Protein AF-A0A0Q4D5Y1-F1 (afdb_monomer_lite)

Structure (mmCIF, N/CA/C/O backbone):
data_AF-A0A0Q4D5Y1-F1
#
_entry.id   AF-A0A0Q4D5Y1-F1
#
loop_
_atom_site.group_PDB
_atom_site.id
_atom_site.type_symbol
_atom_site.label_atom_id
_atom_site.label_alt_id
_atom_site.label_comp_id
_atom_site.label_asym_id
_atom_site.label_entity_id
_atom_site.label_seq_id
_atom_site.pdbx_PDB_ins_code
_atom_site.Cartn_x
_atom_site.Cartn_y
_atom_site.Cartn_z
_atom_site.occupancy
_atom_site.B_iso_or_equiv
_atom_site.auth_seq_id
_atom_site.auth_comp_id
_atom_site.auth_asym_id
_atom_site.auth_atom_id
_atom_site.pdbx_PDB_model_num
ATOM 1 N N . MET A 1 1 ? 7.450 -16.448 0.970 1.00 60.19 1 MET A N 1
ATOM 2 C CA . MET A 1 1 ? 6.451 -17.283 0.252 1.00 60.19 1 MET A CA 1
ATOM 3 C C . MET A 1 1 ? 5.015 -16.804 0.451 1.00 60.19 1 MET A C 1
ATOM 5 O O . MET A 1 1 ? 4.281 -16.738 -0.525 1.00 60.19 1 MET A O 1
ATOM 9 N N . ILE A 1 2 ? 4.641 -16.372 1.659 1.00 71.44 2 ILE A N 1
ATOM 10 C CA . ILE A 1 2 ? 3.295 -15.861 1.978 1.00 71.44 2 ILE A CA 1
ATOM 11 C C . ILE A 1 2 ? 2.817 -14.726 1.051 1.00 71.44 2 ILE A C 1
ATOM 13 O O . ILE A 1 2 ? 1.673 -14.728 0.610 1.00 71.44 2 ILE A O 1
ATOM 17 N N . GLY A 1 3 ? 3.717 -13.824 0.645 1.00 65.94 3 GLY A N 1
ATOM 18 C CA . GLY A 1 3 ? 3.380 -12.731 -0.273 1.00 65.94 3 GLY A CA 1
ATOM 19 C C . GLY A 1 3 ? 2.937 -13.190 -1.667 1.00 65.94 3 GLY A C 1
ATOM 20 O O . GLY A 1 3 ? 2.123 -12.518 -2.290 1.00 65.94 3 GLY A O 1
ATOM 21 N N . ARG A 1 4 ? 3.406 -14.354 -2.148 1.00 77.25 4 ARG A N 1
ATOM 22 C CA . ARG A 1 4 ? 2.978 -14.904 -3.449 1.00 77.25 4 ARG A CA 1
ATOM 23 C C . ARG A 1 4 ? 1.560 -15.460 -3.378 1.00 77.25 4 ARG A C 1
ATOM 25 O O . ARG A 1 4 ? 0.806 -15.292 -4.325 1.00 77.25 4 ARG A O 1
ATOM 32 N N . ILE A 1 5 ? 1.191 -16.065 -2.249 1.00 80.81 5 ILE A N 1
ATOM 33 C CA . ILE A 1 5 ? -0.159 -16.592 -2.019 1.00 80.81 5 ILE A CA 1
ATOM 34 C C . ILE A 1 5 ? -1.157 -15.435 -1.921 1.00 80.81 5 ILE A C 1
ATOM 36 O O . ILE A 1 5 ? -2.173 -15.441 -2.610 1.00 80.81 5 ILE A O 1
ATOM 40 N N . ILE A 1 6 ? -0.830 -14.399 -1.139 1.00 75.12 6 ILE A N 1
ATOM 41 C CA . ILE A 1 6 ? -1.666 -13.194 -1.023 1.00 75.12 6 ILE A CA 1
ATOM 42 C C . ILE A 1 6 ? -1.775 -12.485 -2.380 1.00 75.12 6 ILE A C 1
ATOM 44 O O . ILE A 1 6 ? -2.873 -12.130 -2.797 1.00 75.12 6 ILE A O 1
ATOM 48 N N . GLY A 1 7 ? -0.664 -12.343 -3.109 1.00 72.38 7 GLY A N 1
ATOM 49 C CA . GLY A 1 7 ? -0.655 -11.738 -4.442 1.00 72.38 7 GLY A CA 1
ATOM 50 C C . GLY A 1 7 ? -1.486 -12.515 -5.466 1.00 72.38 7 GLY A C 1
ATOM 51 O O . GLY A 1 7 ? -2.204 -11.903 -6.249 1.00 72.38 7 GLY A O 1
ATOM 52 N N . ALA A 1 8 ? -1.451 -13.849 -5.429 1.00 81.38 8 ALA A N 1
ATOM 53 C CA . ALA A 1 8 ? -2.253 -14.691 -6.314 1.00 81.38 8 ALA A CA 1
ATOM 54 C C . ALA A 1 8 ? -3.753 -14.619 -5.987 1.00 81.38 8 ALA A C 1
ATOM 56 O O . ALA A 1 8 ? -4.577 -14.568 -6.897 1.00 81.38 8 ALA A O 1
ATOM 57 N N . LEU A 1 9 ? -4.115 -14.573 -4.702 1.00 77.25 9 LEU A N 1
ATOM 58 C CA . LEU A 1 9 ? -5.510 -14.442 -4.273 1.00 77.25 9 LEU A CA 1
ATOM 59 C C . LEU A 1 9 ? -6.091 -13.077 -4.646 1.00 77.25 9 LEU A C 1
ATOM 61 O O . LEU A 1 9 ? -7.173 -13.014 -5.226 1.00 77.25 9 LEU A O 1
ATOM 65 N N . VAL A 1 10 ? -5.353 -11.999 -4.374 1.00 73.69 10 VAL A N 1
ATOM 66 C CA . VAL A 1 10 ? -5.763 -10.639 -4.751 1.00 73.69 10 VAL A CA 1
ATOM 67 C C . VAL A 1 10 ? -5.807 -10.498 -6.272 1.00 73.69 10 VAL A C 1
ATOM 69 O O . VAL A 1 10 ? -6.786 -9.979 -6.797 1.00 73.69 10 VAL A O 1
ATOM 72 N N . GLY A 1 11 ? -4.810 -11.025 -6.989 1.00 66.19 11 GLY A N 1
ATOM 73 C CA . GLY A 1 11 ? -4.790 -11.031 -8.453 1.00 66.19 11 GLY A CA 1
ATOM 74 C C . GLY A 1 11 ? -6.005 -11.741 -9.052 1.00 66.19 11 GLY A C 1
ATOM 75 O O . GLY A 1 11 ? -6.643 -11.199 -9.945 1.00 66.19 11 GLY A O 1
ATOM 76 N N . ARG A 1 12 ? -6.390 -12.901 -8.504 1.00 70.19 12 ARG A N 1
ATOM 77 C CA . ARG A 1 12 ? -7.545 -13.685 -8.970 1.00 70.19 12 ARG A CA 1
ATOM 78 C C . ARG A 1 12 ? -8.901 -13.044 -8.647 1.00 70.19 12 ARG A C 1
ATOM 80 O O . ARG A 1 12 ? -9.868 -13.293 -9.362 1.00 70.19 12 ARG A O 1
ATOM 87 N N . GLU A 1 13 ? -9.001 -12.284 -7.559 1.00 66.56 13 GLU A N 1
ATOM 88 C CA . GLU A 1 13 ? -10.228 -11.559 -7.188 1.00 66.56 13 GLU A CA 1
ATOM 89 C C . GLU A 1 13 ? -10.398 -10.277 -8.021 1.00 66.56 13 GLU A C 1
ATOM 91 O O . GLU A 1 13 ? -11.510 -9.951 -8.434 1.00 66.56 13 GLU A O 1
ATOM 96 N N . VAL A 1 14 ? -9.294 -9.581 -8.318 1.00 64.94 14 VAL A N 1
ATOM 97 C CA . VAL A 1 14 ? -9.276 -8.407 -9.209 1.00 64.94 14 VAL A CA 1
ATOM 98 C C . VAL A 1 14 ? -9.601 -8.811 -10.649 1.00 64.94 14 VAL A C 1
ATOM 100 O O . VAL A 1 14 ? -10.428 -8.166 -11.286 1.00 64.94 14 VAL A O 1
ATOM 103 N N . ASP A 1 15 ? -9.020 -9.912 -11.126 1.00 65.06 15 ASP A N 1
ATOM 104 C CA . ASP A 1 15 ? -9.277 -10.471 -12.459 1.00 65.06 15 ASP A CA 1
ATOM 105 C C . ASP A 1 15 ? -10.757 -10.851 -12.656 1.00 65.06 15 ASP A C 1
ATOM 107 O O . ASP A 1 15 ? -11.362 -10.551 -13.683 1.00 65.06 15 ASP A O 1
ATOM 111 N N . ARG A 1 16 ? -11.394 -11.422 -11.623 1.00 64.19 16 ARG A N 1
ATOM 112 C CA . ARG A 1 16 ? -12.796 -11.858 -11.695 1.00 64.19 16 ARG A CA 1
ATOM 113 C C . ARG A 1 16 ? -13.829 -10.734 -11.673 1.00 64.19 16 ARG A C 1
ATOM 115 O O . ARG A 1 16 ? -14.949 -10.962 -12.126 1.00 64.19 16 ARG A O 1
ATOM 122 N N . ARG A 1 17 ? -13.510 -9.553 -11.135 1.00 56.59 17 ARG A N 1
ATOM 123 C CA . ARG A 1 17 ? -14.496 -8.465 -11.000 1.00 56.59 17 ARG A CA 1
ATOM 124 C C . ARG A 1 17 ? -14.578 -7.535 -12.204 1.00 56.59 17 ARG A C 1
ATOM 126 O O . ARG A 1 17 ? -15.592 -6.857 -12.332 1.00 56.59 17 ARG A O 1
ATOM 133 N N . ASP A 1 18 ? -13.548 -7.462 -13.050 1.00 53.53 18 ASP A N 1
ATOM 134 C CA . ASP A 1 18 ? -13.303 -6.204 -13.761 1.00 53.53 18 ASP A CA 1
ATOM 135 C C . ASP A 1 18 ? -12.863 -6.323 -15.228 1.00 53.53 18 ASP A C 1
ATOM 137 O O . ASP A 1 18 ? -12.012 -5.573 -15.702 1.00 53.53 18 ASP A O 1
ATOM 141 N N . GLY A 1 19 ? -13.528 -7.175 -16.013 1.00 54.94 19 GLY A N 1
ATOM 142 C CA . GLY A 1 19 ? -13.384 -7.188 -17.480 1.00 54.94 19 GLY A CA 1
ATOM 143 C C . GLY A 1 19 ? -13.644 -5.832 -18.183 1.00 54.94 19 GLY A C 1
ATOM 144 O O . GLY A 1 19 ? -13.367 -5.706 -19.371 1.00 54.94 19 GLY A O 1
ATOM 145 N N . ARG A 1 20 ? -14.138 -4.797 -17.472 1.00 52.47 20 ARG A N 1
ATOM 146 C CA . ARG A 1 20 ? -14.268 -3.397 -17.944 1.00 52.47 20 ARG A CA 1
ATOM 147 C C . ARG A 1 20 ? -13.426 -2.367 -17.172 1.00 52.47 20 ARG A C 1
ATOM 149 O O . ARG A 1 20 ? -13.041 -1.362 -17.767 1.00 52.47 20 ARG A O 1
ATOM 156 N N . GLY A 1 21 ? -13.120 -2.568 -15.890 1.00 53.50 21 GLY A N 1
ATOM 157 C CA . GLY A 1 21 ? -12.237 -1.688 -15.109 1.00 53.50 21 GLY A CA 1
ATOM 158 C C . GLY A 1 21 ? -10.760 -2.086 -15.141 1.00 53.50 21 GLY A C 1
ATOM 159 O O . GLY A 1 21 ? -9.920 -1.296 -14.712 1.00 53.50 21 GLY A O 1
ATOM 160 N N . GLY A 1 22 ? -10.412 -3.235 -15.728 1.00 60.88 22 GLY A N 1
ATOM 161 C CA . GLY A 1 22 ? -9.054 -3.780 -15.783 1.00 60.88 22 GLY A CA 1
ATOM 162 C C . GLY A 1 22 ? -8.008 -2.853 -16.404 1.00 60.88 22 GLY A C 1
ATOM 163 O O . GLY A 1 22 ? -6.906 -2.768 -15.881 1.00 60.88 22 GLY A O 1
ATOM 164 N N . ALA A 1 23 ? -8.330 -2.077 -17.444 1.00 71.38 23 ALA A N 1
ATOM 165 C CA . ALA A 1 23 ? -7.362 -1.149 -18.046 1.00 71.38 23 ALA A CA 1
ATOM 166 C C . ALA A 1 23 ? -7.066 0.066 -17.145 1.00 71.38 23 ALA A C 1
ATOM 168 O O . ALA A 1 23 ? -5.908 0.434 -16.944 1.00 71.38 23 ALA A O 1
ATOM 169 N N . LYS A 1 24 ? -8.103 0.668 -16.543 1.00 65.50 24 LYS A N 1
ATOM 170 C CA . LYS A 1 24 ? -7.936 1.774 -15.582 1.00 65.50 24 LYS A CA 1
ATOM 171 C C . LYS A 1 24 ? -7.313 1.292 -14.272 1.00 65.50 24 LYS A C 1
ATOM 173 O O . LYS A 1 24 ? -6.461 1.982 -13.717 1.00 65.50 24 LYS A O 1
ATOM 178 N N . GLY A 1 25 ? -7.711 0.113 -13.802 1.00 68.62 25 GLY A N 1
ATOM 179 C CA . GLY A 1 25 ? -7.161 -0.553 -12.625 1.00 68.62 25 GLY A CA 1
ATOM 180 C C . GLY A 1 25 ? -5.707 -0.967 -12.824 1.00 68.62 25 GLY A C 1
ATOM 181 O O . GLY A 1 25 ? -4.896 -0.751 -11.930 1.00 68.62 25 GLY A O 1
ATOM 182 N N . ALA A 1 26 ? -5.342 -1.459 -14.010 1.00 79.56 26 ALA A N 1
ATOM 183 C CA . ALA A 1 26 ? -3.961 -1.756 -14.374 1.00 79.56 26 ALA A CA 1
ATOM 184 C C . ALA A 1 26 ? -3.127 -0.480 -14.489 1.00 79.56 26 ALA A C 1
ATOM 186 O O . ALA A 1 26 ? -2.026 -0.448 -13.955 1.00 79.56 26 ALA A O 1
ATOM 187 N N . ALA A 1 27 ? -3.642 0.593 -15.096 1.00 80.19 27 ALA A N 1
ATOM 188 C CA . ALA A 1 27 ? -2.933 1.872 -15.164 1.00 80.19 27 ALA A CA 1
ATOM 189 C C . ALA A 1 27 ? -2.691 2.469 -13.765 1.00 80.19 27 ALA A C 1
ATOM 191 O O . ALA A 1 27 ? -1.568 2.850 -13.434 1.00 80.19 27 ALA A O 1
ATOM 192 N N . MET A 1 28 ? -3.715 2.481 -12.905 1.00 78.81 28 MET A N 1
ATOM 193 C CA . MET A 1 28 ? -3.582 2.879 -11.498 1.00 78.81 28 MET A CA 1
ATOM 194 C C . MET A 1 28 ? -2.644 1.949 -10.724 1.00 78.81 28 MET A C 1
ATOM 196 O O . MET A 1 28 ? -1.811 2.426 -9.963 1.00 78.81 28 MET A O 1
ATOM 200 N N . GLY A 1 29 ? -2.738 0.636 -10.931 1.00 72.75 29 GLY A N 1
ATOM 201 C CA . GLY A 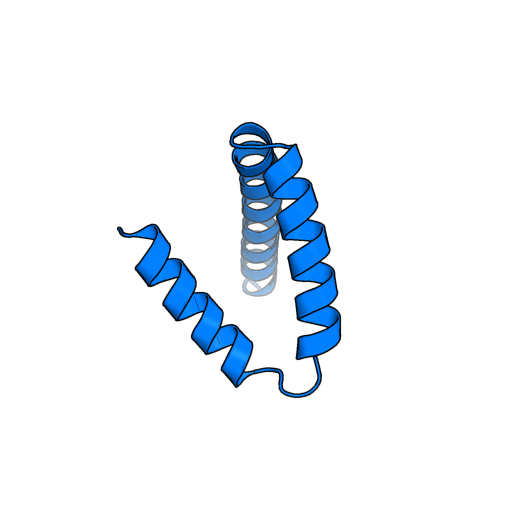1 29 ? -1.878 -0.363 -10.298 1.00 72.75 29 GLY A CA 1
ATOM 202 C C . GLY A 1 29 ? -0.424 -0.263 -10.753 1.00 72.75 29 GLY A C 1
ATOM 203 O O . GLY A 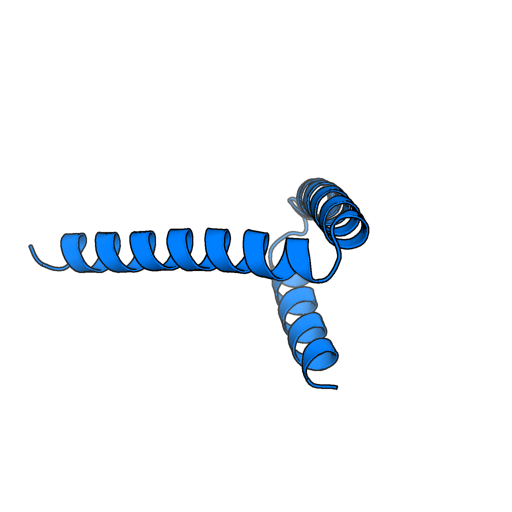1 29 ? 0.482 -0.463 -9.950 1.00 72.75 29 GLY A O 1
ATOM 204 N N . TRP A 1 30 ? -0.183 0.117 -12.006 1.00 80.38 30 TRP A N 1
ATOM 205 C CA . TRP A 1 30 ? 1.147 0.348 -12.559 1.00 80.38 30 TRP A CA 1
ATOM 206 C C . TRP A 1 30 ? 1.748 1.655 -12.039 1.00 80.38 30 TRP A C 1
ATOM 208 O O . TRP A 1 30 ? 2.907 1.670 -11.630 1.00 80.38 30 TRP A O 1
ATOM 218 N N . LEU A 1 31 ? 0.958 2.731 -11.952 1.00 80.19 31 LEU A N 1
ATOM 219 C CA . LEU A 1 31 ? 1.365 3.986 -11.305 1.00 80.19 31 LEU A CA 1
ATOM 220 C C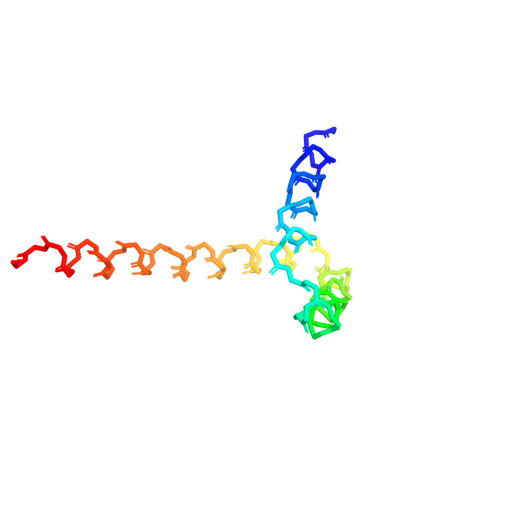 . LEU A 1 31 ? 1.638 3.794 -9.808 1.00 80.19 31 LEU A C 1
ATOM 222 O O . LEU A 1 31 ? 2.667 4.231 -9.300 1.00 80.19 31 LEU A O 1
ATOM 226 N N . ALA A 1 32 ? 0.760 3.084 -9.102 1.00 76.00 32 ALA A N 1
ATOM 227 C CA . ALA A 1 32 ? 0.957 2.763 -7.695 1.00 76.00 32 ALA A CA 1
ATOM 228 C C . ALA A 1 32 ? 2.176 1.851 -7.507 1.00 76.00 32 ALA A C 1
ATOM 230 O O . ALA A 1 32 ? 3.019 2.125 -6.662 1.00 76.00 32 ALA A O 1
ATOM 231 N N . GLY A 1 33 ? 2.324 0.809 -8.327 1.00 74.44 33 GLY A N 1
ATOM 232 C CA . GLY A 1 33 ? 3.444 -0.127 -8.270 1.00 74.44 33 GLY A CA 1
ATOM 233 C C . GLY A 1 33 ? 4.789 0.510 -8.625 1.00 74.44 33 GLY A C 1
ATOM 234 O O . GLY A 1 33 ? 5.799 0.173 -8.010 1.00 74.44 33 GLY A O 1
ATOM 235 N N . SER A 1 34 ? 4.819 1.459 -9.564 1.00 76.19 34 SER A N 1
ATOM 236 C CA . SER A 1 34 ? 6.024 2.229 -9.900 1.00 76.19 34 SER A CA 1
ATOM 237 C C . SER A 1 34 ? 6.381 3.235 -8.805 1.00 76.19 34 SER A C 1
ATOM 239 O O . SER A 1 34 ? 7.539 3.274 -8.387 1.00 76.19 34 SER A O 1
ATOM 241 N N . ALA A 1 35 ? 5.406 3.967 -8.257 1.00 76.50 35 ALA A N 1
ATOM 242 C CA . ALA A 1 35 ? 5.622 4.837 -7.099 1.00 76.50 35 ALA A CA 1
ATOM 243 C C . ALA A 1 35 ? 6.121 4.042 -5.879 1.00 76.50 35 ALA A C 1
ATOM 245 O O . ALA A 1 35 ? 7.086 4.431 -5.224 1.00 76.50 35 ALA A O 1
ATOM 246 N N . MET A 1 36 ? 5.528 2.877 -5.623 1.00 68.25 36 MET A N 1
ATOM 247 C CA . MET A 1 36 ? 5.878 1.997 -4.508 1.00 68.25 36 MET A CA 1
ATOM 248 C C . MET A 1 36 ? 7.256 1.348 -4.694 1.00 68.25 36 MET A C 1
ATOM 250 O O . MET A 1 36 ? 8.023 1.276 -3.738 1.00 68.25 36 MET A O 1
ATOM 254 N N . ARG A 1 37 ? 7.633 0.960 -5.923 1.00 72.12 37 ARG A N 1
ATOM 255 C CA . ARG A 1 37 ? 9.001 0.510 -6.253 1.00 72.12 37 ARG A CA 1
ATOM 256 C C . ARG A 1 37 ? 10.041 1.606 -6.042 1.00 72.12 37 ARG A C 1
ATOM 258 O O . ARG A 1 37 ? 11.124 1.310 -5.552 1.00 72.12 37 ARG A O 1
ATOM 265 N N . ARG A 1 38 ? 9.714 2.853 -6.391 1.00 75.38 38 ARG A N 1
ATOM 266 C CA . ARG A 1 38 ? 10.618 4.005 -6.242 1.00 75.38 38 ARG A CA 1
ATOM 267 C C . ARG A 1 38 ? 10.786 4.435 -4.782 1.00 75.38 38 ARG A C 1
ATOM 269 O O . ARG A 1 38 ? 11.828 4.963 -4.420 1.00 75.38 38 ARG A O 1
ATOM 276 N N . MET A 1 39 ? 9.775 4.185 -3.954 1.00 72.62 39 MET A N 1
ATOM 277 C CA . MET A 1 39 ? 9.749 4.557 -2.538 1.00 72.62 39 MET A CA 1
ATOM 278 C C . MET A 1 39 ? 10.172 3.404 -1.601 1.00 72.62 39 MET A C 1
ATOM 280 O O . MET A 1 39 ? 10.427 3.622 -0.416 1.00 72.62 39 MET A O 1
ATOM 284 N N . GLY A 1 40 ? 10.287 2.178 -2.124 1.00 79.00 40 GLY A N 1
ATOM 285 C CA . GLY A 1 40 ? 10.844 1.024 -1.419 1.00 79.00 40 GLY A CA 1
ATOM 286 C C . GLY A 1 40 ? 10.078 0.637 -0.140 1.00 79.00 40 GLY A C 1
ATOM 287 O O . GLY A 1 40 ? 8.878 0.906 -0.020 1.00 79.00 40 GLY A O 1
ATOM 288 N N . PRO A 1 41 ? 10.754 0.010 0.844 1.00 79.38 41 PRO A N 1
ATOM 289 C CA . PRO A 1 41 ? 10.144 -0.401 2.114 1.00 79.38 41 PRO A CA 1
ATOM 290 C C . PRO A 1 41 ? 9.479 0.755 2.878 1.00 79.38 41 PRO A C 1
ATOM 292 O O . PRO A 1 41 ? 8.439 0.568 3.506 1.00 79.38 41 PRO A O 1
ATOM 295 N N . LEU A 1 42 ? 10.030 1.968 2.767 1.00 80.00 42 LEU A N 1
ATOM 296 C CA . LEU A 1 42 ? 9.482 3.174 3.392 1.00 80.00 42 LEU A CA 1
ATOM 297 C C . LEU A 1 42 ? 8.133 3.573 2.783 1.00 80.00 42 LEU A C 1
ATOM 299 O O . LEU A 1 42 ? 7.195 3.898 3.510 1.00 80.00 42 LEU A O 1
ATOM 303 N N . GLY A 1 43 ? 7.995 3.466 1.460 1.00 75.19 43 GLY A N 1
ATOM 304 C CA . GLY A 1 43 ? 6.716 3.671 0.780 1.00 75.19 43 GLY A CA 1
ATOM 305 C C . GLY A 1 43 ? 5.656 2.646 1.171 1.00 75.19 43 GLY A C 1
ATOM 306 O O . GLY A 1 43 ? 4.476 2.983 1.241 1.00 75.19 43 GLY A O 1
ATOM 307 N N . MET A 1 44 ? 6.062 1.415 1.494 1.00 78.19 44 MET A N 1
ATOM 308 C CA . MET A 1 44 ? 5.154 0.391 2.017 1.00 78.19 44 MET A CA 1
ATOM 309 C C . MET A 1 44 ? 4.630 0.734 3.409 1.00 78.19 44 MET A C 1
ATOM 311 O O . MET A 1 44 ? 3.441 0.564 3.663 1.00 78.19 44 MET A O 1
ATOM 315 N N . ILE A 1 45 ? 5.489 1.233 4.297 1.00 81.50 45 ILE A N 1
ATOM 316 C CA . ILE A 1 45 ? 5.089 1.616 5.656 1.00 81.50 45 ILE A CA 1
ATOM 317 C C . ILE A 1 45 ? 4.167 2.837 5.611 1.00 81.50 45 ILE A C 1
ATOM 319 O O . ILE A 1 45 ? 3.107 2.829 6.234 1.00 81.50 45 ILE A O 1
ATOM 323 N N . LEU A 1 46 ? 4.518 3.859 4.827 1.00 82.00 46 LEU A N 1
ATOM 324 C CA . LEU A 1 46 ? 3.705 5.070 4.694 1.00 82.00 46 LEU A CA 1
ATOM 325 C C . LEU A 1 46 ? 2.385 4.799 3.960 1.00 82.00 46 LEU A C 1
ATOM 327 O O . LEU A 1 46 ? 1.315 5.167 4.444 1.00 82.00 46 LEU A O 1
ATOM 331 N N . GLY A 1 47 ? 2.442 4.109 2.820 1.00 82.56 47 GLY A N 1
ATOM 332 C CA . GLY A 1 47 ? 1.262 3.745 2.038 1.00 82.56 47 GLY A CA 1
ATOM 333 C C . GLY A 1 47 ? 0.361 2.759 2.779 1.00 82.56 47 GLY A C 1
ATOM 334 O O . GLY A 1 47 ? -0.851 2.957 2.848 1.00 82.56 47 GLY A O 1
ATOM 335 N N . GLY A 1 48 ? 0.948 1.737 3.402 1.00 81.19 48 GLY A N 1
ATOM 336 C CA . GLY A 1 48 ? 0.243 0.763 4.232 1.00 81.19 48 GLY A CA 1
ATOM 337 C C . GLY A 1 48 ? -0.390 1.406 5.463 1.00 81.19 48 GLY A C 1
ATOM 338 O O . GLY A 1 48 ? -1.561 1.156 5.733 1.00 81.19 48 GLY A O 1
ATOM 339 N N . GLY A 1 49 ? 0.328 2.295 6.155 1.00 83.06 49 GLY A N 1
ATOM 340 C CA . GLY A 1 49 ? -0.193 3.055 7.292 1.00 83.06 49 GLY A CA 1
ATOM 341 C C . GLY A 1 49 ? -1.348 3.982 6.907 1.00 83.06 49 GLY A C 1
ATOM 342 O O . GLY A 1 49 ? -2.373 4.007 7.591 1.00 83.06 49 GLY A O 1
ATOM 343 N N . TYR A 1 50 ? -1.241 4.688 5.778 1.00 80.94 50 TYR A N 1
ATOM 344 C CA . TYR A 1 50 ? -2.315 5.550 5.276 1.00 80.94 50 TYR A CA 1
ATOM 345 C C . TYR A 1 50 ? -3.563 4.748 4.882 1.00 80.94 50 TYR A C 1
ATOM 347 O O . TYR A 1 50 ? -4.679 5.093 5.280 1.00 80.94 50 TYR A O 1
ATOM 355 N N . VAL A 1 51 ? -3.389 3.648 4.140 1.00 83.56 51 VAL A 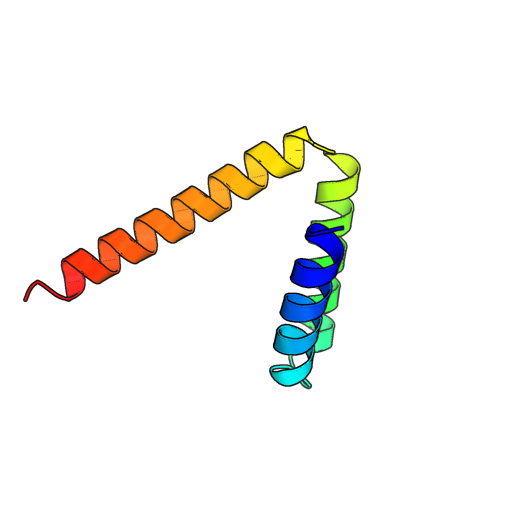N 1
ATOM 356 C CA . VAL A 1 51 ? -4.499 2.768 3.744 1.00 83.56 51 VAL A CA 1
ATOM 357 C C . VAL A 1 51 ? -5.130 2.101 4.968 1.00 83.56 51 VAL A C 1
ATOM 359 O O . VAL A 1 51 ? -6.357 2.059 5.064 1.00 83.56 51 VAL A O 1
ATOM 362 N N . ALA A 1 52 ? -4.327 1.650 5.934 1.00 81.31 52 ALA A N 1
ATOM 363 C CA . ALA A 1 52 ? -4.811 1.070 7.184 1.00 81.31 52 ALA A CA 1
ATOM 364 C C . ALA A 1 52 ? -5.625 2.082 8.000 1.00 81.31 52 ALA A C 1
ATOM 366 O O . ALA A 1 52 ? -6.728 1.755 8.438 1.00 81.31 52 ALA A O 1
ATOM 367 N N . LYS A 1 53 ? -5.146 3.327 8.136 1.00 82.06 53 LYS A N 1
ATOM 368 C CA . LYS A 1 53 ? -5.890 4.403 8.808 1.00 82.06 53 LYS A CA 1
ATOM 369 C C . LYS A 1 53 ? -7.211 4.701 8.101 1.00 82.06 53 LYS A C 1
ATOM 371 O O . LYS A 1 53 ? -8.257 4.740 8.742 1.00 82.06 53 LYS A O 1
ATOM 376 N N . LYS A 1 54 ? -7.194 4.818 6.772 1.00 82.44 54 LYS A N 1
ATOM 377 C CA . LYS A 1 54 ? -8.400 5.083 5.973 1.00 82.44 54 LYS A CA 1
ATOM 378 C C .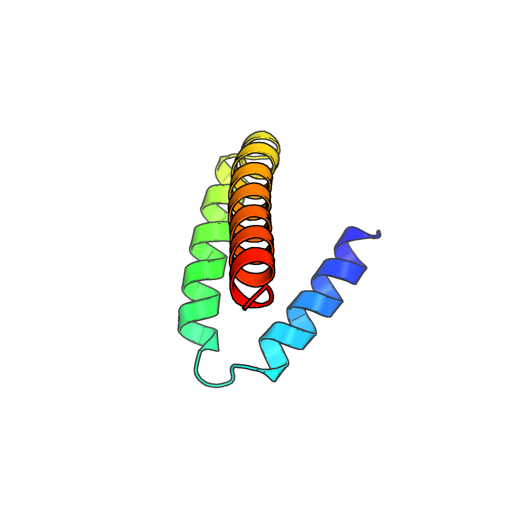 LYS A 1 54 ? -9.428 3.950 6.065 1.00 82.44 54 LYS A C 1
ATOM 380 O O . LYS A 1 54 ? -10.630 4.208 6.120 1.00 82.44 54 LYS A O 1
ATOM 385 N N . ALA A 1 55 ? -8.974 2.699 6.095 1.00 83.62 55 ALA A N 1
ATOM 386 C CA . ALA A 1 55 ? -9.840 1.541 6.292 1.00 83.62 55 ALA A CA 1
ATOM 387 C C . ALA A 1 55 ? -10.389 1.469 7.727 1.00 83.62 55 ALA A C 1
ATOM 389 O O . ALA A 1 55 ? -11.557 1.129 7.918 1.00 83.62 55 ALA A O 1
ATOM 390 N N . TYR A 1 56 ? -9.572 1.814 8.724 1.00 85.25 56 TYR A N 1
ATOM 391 C CA . TYR A 1 56 ? -9.980 1.877 10.124 1.00 85.25 56 TYR A CA 1
ATOM 392 C C . TYR A 1 56 ? -11.060 2.939 10.348 1.00 85.25 56 TYR A C 1
ATOM 394 O O . TYR A 1 56 ? -12.103 2.627 10.922 1.00 85.25 56 TYR A O 1
ATOM 402 N N . ASP A 1 57 ? -10.872 4.147 9.816 1.00 81.38 57 ASP A N 1
ATOM 403 C CA . ASP A 1 57 ? -11.862 5.221 9.927 1.00 81.38 57 ASP A CA 1
ATOM 404 C C . ASP A 1 57 ? -13.173 4.858 9.224 1.00 81.38 57 ASP A C 1
ATOM 406 O O . ASP A 1 57 ? -14.241 5.075 9.790 1.00 81.38 57 ASP A O 1
ATOM 410 N N . ARG A 1 58 ? -13.130 4.204 8.052 1.00 74.44 58 ARG A N 1
ATOM 411 C CA . ARG A 1 58 ? -14.351 3.674 7.416 1.00 74.44 58 ARG A CA 1
ATOM 412 C C . ARG A 1 58 ? -15.072 2.650 8.290 1.00 74.44 58 ARG A C 1
ATOM 414 O O . ARG A 1 58 ? -16.282 2.743 8.447 1.00 74.44 58 ARG A O 1
ATOM 421 N N . ARG A 1 59 ? -14.346 1.714 8.910 1.00 74.19 59 ARG A N 1
ATOM 422 C CA . ARG A 1 59 ? -14.947 0.741 9.842 1.00 74.19 59 ARG A CA 1
ATOM 423 C C . ARG A 1 59 ? -15.517 1.412 11.090 1.00 74.19 59 ARG A C 1
ATOM 425 O O . ARG A 1 59 ? -16.526 0.953 11.622 1.00 74.19 59 ARG A O 1
ATOM 432 N N . LYS A 1 60 ? -14.878 2.481 11.567 1.00 73.62 60 LYS A N 1
ATOM 433 C CA . LYS A 1 60 ? -15.341 3.269 12.713 1.00 73.62 60 LYS A CA 1
ATOM 434 C C . LYS A 1 60 ? -16.610 4.056 12.372 1.00 73.62 60 LYS A C 1
ATOM 436 O O . LYS A 1 60 ? -17.546 4.052 13.166 1.00 73.62 60 LYS A O 1
ATOM 441 N N . LEU A 1 61 ? -16.670 4.645 11.179 1.00 69.25 61 LEU A N 1
ATOM 442 C CA . LEU A 1 61 ? -17.851 5.328 10.643 1.00 69.25 61 LEU A CA 1
ATOM 443 C C . LEU A 1 61 ? -19.018 4.359 10.405 1.00 69.25 61 LEU A C 1
ATOM 445 O O . LEU A 1 61 ? -20.150 4.681 10.751 1.00 69.25 61 LEU A O 1
ATOM 449 N N . ASP A 1 62 ? -18.753 3.151 9.907 1.00 65.19 62 ASP A N 1
ATOM 450 C CA . ASP A 1 62 ? -19.779 2.109 9.760 1.00 65.19 62 ASP A CA 1
ATOM 451 C C . ASP A 1 62 ? -20.300 1.615 11.116 1.00 65.19 62 ASP A C 1
ATOM 453 O O . ASP A 1 62 ? -21.497 1.368 11.267 1.00 65.19 62 ASP A O 1
ATOM 457 N N . LYS A 1 63 ? -19.428 1.513 12.132 1.00 61.88 63 LYS A N 1
ATOM 458 C CA . LYS A 1 63 ? -19.855 1.240 13.514 1.00 61.88 63 LYS A CA 1
ATOM 459 C C . LYS A 1 63 ? -20.735 2.358 14.071 1.00 61.88 63 LYS A C 1
ATOM 461 O O . LYS A 1 63 ? -21.724 2.050 14.721 1.00 61.88 63 LYS A O 1
ATOM 466 N N . MET A 1 64 ? -20.411 3.623 13.795 1.00 60.88 64 MET A N 1
ATOM 467 C CA . MET A 1 64 ? -21.262 4.757 14.179 1.00 60.88 64 MET A CA 1
ATOM 468 C C . MET A 1 64 ? -22.604 4.758 13.430 1.00 60.88 64 MET A C 1
ATOM 470 O O . MET A 1 64 ? -23.623 5.066 14.037 1.00 60.88 64 MET A O 1
ATOM 474 N N . ARG A 1 65 ? -22.641 4.355 12.151 1.00 59.19 65 ARG A N 1
ATOM 475 C CA . ARG A 1 65 ? -23.887 4.244 11.363 1.00 59.19 65 ARG A CA 1
ATOM 476 C C . ARG A 1 65 ? -24.801 3.089 11.772 1.00 59.19 65 ARG A C 1
ATOM 478 O O . ARG A 1 65 ? -25.988 3.172 11.500 1.00 59.19 65 ARG A O 1
ATOM 485 N N . ARG A 1 66 ? -24.276 2.019 12.380 1.00 61.28 66 ARG A N 1
ATOM 486 C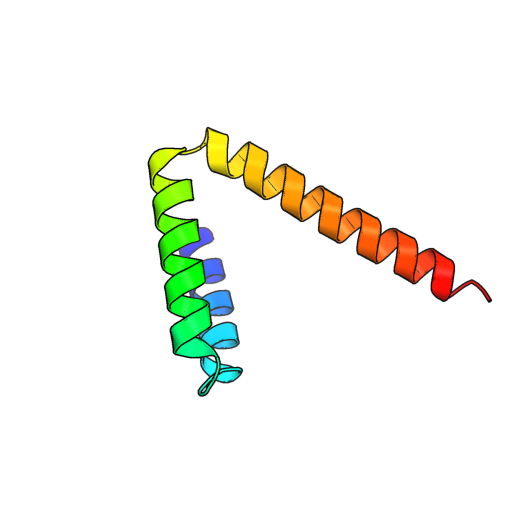 CA . ARG A 1 66 ? -25.076 0.877 12.879 1.00 61.28 66 ARG A CA 1
ATOM 487 C C . ARG A 1 66 ? -25.609 1.058 14.305 1.00 61.28 66 ARG A C 1
ATOM 489 O O . ARG A 1 66 ? -26.257 0.151 14.808 1.00 61.28 66 ARG A O 1
ATOM 496 N N . GLY A 1 67 ? -25.296 2.175 14.961 1.00 59.31 67 GLY A N 1
ATOM 497 C CA . GLY A 1 67 ? -25.747 2.484 16.321 1.00 59.31 67 GLY A CA 1
ATOM 498 C C . GLY A 1 67 ? -27.034 3.312 16.408 1.00 59.31 67 GLY A C 1
ATOM 499 O O . GLY A 1 67 ? -27.224 3.958 17.432 1.00 59.31 67 GLY A O 1
ATOM 500 N N . TYR A 1 68 ? -27.858 3.339 15.357 1.00 51.78 68 TYR A N 1
ATOM 501 C CA . TYR A 1 68 ? -29.152 4.030 15.306 1.00 51.78 68 TYR A CA 1
ATOM 502 C C . TYR A 1 68 ? -30.229 3.045 14.865 1.00 51.78 68 TYR A C 1
ATOM 504 O O . TYR A 1 68 ? -29.959 2.313 13.883 1.00 51.78 68 TYR A O 1
#

Secondary structure (DSSP, 8-state):
-HHHHHHHHHHHHHHHH-TTTHHHHHHHHHHHHHHHHHHHHHHHHHHHHHHHHHHHHHHHHHHHHT--

Radius of gyration: 15.26 Å; chains: 1; bounding box: 40×23×34 Å

pLDDT: mean 72.16, std 9.05, range [51.78, 85.25]

Foldseek 3Di:
DVVVVVVVVVVVVCVVPPPPCCVVVVVVVVVLVVVDVVCDPVSCCVVVVVVVVVVVVVVVVVVVVVPD

Sequence (68 aa):
MIGRIIGALVGREVDRRDGRGGAKGAAMGWLAGSAMRRMGPLGMILGGGYVAKKAYDRRKLDKMRRGY